Protein AF-A0A314YKF6-F1 (afdb_monomer_lite)

Radius of gyration: 13.98 Å; chains: 1; bounding box: 26×40×32 Å

Organism: NCBI:txid2094558

Foldseek 3Di:
DVLVVLLVQLLDPVSLVVQLVPPVSLLVLLVVLPPVVVDPPDVVSSLSNLVSNLVDPSSLVCNVPVVSLVSLVVVVVVVNPSSVVSNVSSVVVVVVVVVVVVVVD

pLDDT: mean 86.04, std 13.28, range [42.0, 97.12]

Structure (mmCIF, N/CA/C/O backbone):
data_AF-A0A314YKF6-F1
#
_entry.id   AF-A0A314YKF6-F1
#
loop_
_atom_site.group_PDB
_atom_site.id
_atom_site.type_symbol
_atom_site.label_atom_id
_atom_site.label_alt_id
_atom_site.label_comp_id
_atom_site.label_asym_id
_atom_site.label_entity_id
_atom_site.label_seq_id
_atom_site.pdbx_PDB_ins_code
_atom_site.Cartn_x
_atom_site.Cartn_y
_atom_site.Cartn_z
_atom_site.occupancy
_atom_site.B_iso_or_equiv
_atom_site.auth_seq_id
_atom_site.auth_comp_id
_atom_site.auth_asym_id
_atom_site.auth_atom_id
_atom_site.pdbx_PDB_model_num
ATOM 1 N N . MET A 1 1 ? 12.540 -15.949 4.759 1.00 81.50 1 MET A N 1
ATOM 2 C CA . MET A 1 1 ? 13.318 -16.141 3.517 1.00 81.50 1 MET A CA 1
ATOM 3 C C . MET A 1 1 ? 12.607 -15.576 2.282 1.00 81.50 1 MET A C 1
ATOM 5 O O . MET A 1 1 ? 13.071 -14.564 1.784 1.00 81.50 1 MET A O 1
ATOM 9 N N . ALA A 1 2 ? 11.464 -16.105 1.815 1.00 89.81 2 ALA A N 1
ATOM 10 C CA . ALA A 1 2 ? 10.830 -15.599 0.578 1.00 89.81 2 ALA A CA 1
ATOM 11 C C . ALA A 1 2 ? 10.340 -14.132 0.647 1.00 89.81 2 ALA A C 1
ATOM 13 O O . ALA A 1 2 ? 10.658 -13.332 -0.228 1.00 89.81 2 ALA A O 1
ATOM 14 N N . ALA A 1 3 ? 9.603 -13.755 1.701 1.00 90.00 3 ALA A N 1
ATOM 15 C CA . ALA A 1 3 ? 9.096 -12.383 1.860 1.00 90.00 3 ALA A CA 1
ATOM 16 C C . ALA A 1 3 ? 10.224 -11.345 2.016 1.00 90.00 3 ALA A C 1
ATOM 18 O O . ALA A 1 3 ? 10.134 -10.230 1.514 1.00 90.00 3 ALA A O 1
ATOM 19 N N . GLU A 1 4 ? 11.308 -11.734 2.678 1.00 93.69 4 GLU A N 1
ATOM 20 C CA . GLU A 1 4 ? 12.512 -10.921 2.840 1.00 93.69 4 GLU A CA 1
ATOM 21 C C . GLU A 1 4 ? 13.250 -10.722 1.515 1.00 93.69 4 GLU A C 1
ATOM 23 O O . GLU A 1 4 ? 13.533 -9.588 1.135 1.00 93.69 4 GLU A O 1
ATOM 28 N N . ALA A 1 5 ? 13.477 -11.804 0.764 1.00 95.75 5 ALA A N 1
ATOM 29 C CA . ALA A 1 5 ? 14.059 -11.728 -0.571 1.00 95.75 5 ALA A CA 1
ATOM 30 C C . ALA A 1 5 ? 13.219 -10.827 -1.487 1.00 95.75 5 ALA A C 1
ATOM 32 O O . ALA A 1 5 ? 13.762 -9.968 -2.180 1.00 95.75 5 ALA A O 1
ATOM 33 N N . LEU A 1 6 ? 11.888 -10.954 -1.439 1.00 95.06 6 LEU A N 1
ATOM 34 C CA . LEU A 1 6 ? 10.992 -10.077 -2.186 1.00 95.06 6 LEU A CA 1
ATOM 35 C C . LEU A 1 6 ? 11.107 -8.614 -1.737 1.00 95.06 6 LEU A C 1
ATOM 37 O O . LEU A 1 6 ? 11.216 -7.742 -2.596 1.00 95.06 6 LEU A O 1
ATOM 41 N N . SER A 1 7 ? 11.144 -8.341 -0.428 1.00 95.38 7 SER A N 1
ATOM 42 C CA . SER A 1 7 ? 11.376 -6.996 0.123 1.00 95.38 7 SER A CA 1
ATOM 43 C C . SER A 1 7 ? 12.668 -6.381 -0.420 1.00 95.38 7 SER A C 1
ATOM 45 O O . SER A 1 7 ? 12.664 -5.235 -0.871 1.00 95.38 7 SER A O 1
ATOM 47 N N . ASN A 1 8 ? 13.753 -7.155 -0.449 1.00 96.50 8 ASN A N 1
ATOM 48 C CA . ASN A 1 8 ? 15.031 -6.708 -0.997 1.00 96.50 8 ASN A CA 1
ATOM 49 C C . ASN A 1 8 ? 14.936 -6.461 -2.509 1.00 96.50 8 ASN A C 1
ATOM 51 O O . ASN A 1 8 ? 15.381 -5.419 -2.988 1.00 96.50 8 ASN A O 1
ATOM 55 N N . MET A 1 9 ? 14.281 -7.343 -3.267 1.00 97.12 9 MET A N 1
ATOM 56 C CA . MET A 1 9 ? 14.092 -7.160 -4.709 1.00 97.12 9 MET A CA 1
ATOM 57 C C . MET A 1 9 ? 13.284 -5.903 -5.049 1.00 97.12 9 MET A C 1
ATOM 59 O O . MET A 1 9 ? 13.696 -5.156 -5.936 1.00 97.12 9 MET A O 1
ATOM 63 N N . VAL A 1 10 ? 12.161 -5.641 -4.366 1.00 96.44 10 VAL A N 1
ATOM 64 C CA . VAL A 1 10 ? 11.299 -4.476 -4.658 1.00 96.44 10 VAL A CA 1
ATOM 65 C C . VAL A 1 10 ? 11.863 -3.150 -4.143 1.00 96.44 10 VAL A C 1
ATOM 67 O O . VAL A 1 10 ? 11.336 -2.090 -4.488 1.00 96.44 10 VAL A O 1
ATOM 70 N N . SER A 1 11 ? 12.933 -3.176 -3.344 1.00 95.56 11 SER A N 1
ATOM 71 C CA . SER A 1 11 ? 13.668 -1.962 -2.972 1.00 95.56 11 SER A CA 1
ATOM 72 C C . SER A 1 11 ? 14.356 -1.321 -4.190 1.00 95.56 11 SER A C 1
ATOM 74 O O . SER A 1 11 ? 14.472 -0.096 -4.272 1.00 95.56 11 SER A O 1
ATOM 76 N N . ILE A 1 12 ? 14.712 -2.132 -5.196 1.00 96.38 12 ILE A N 1
ATOM 77 C CA . ILE A 1 12 ? 15.329 -1.687 -6.448 1.00 96.38 12 ILE A CA 1
ATOM 78 C C . ILE A 1 12 ? 14.260 -1.062 -7.370 1.00 96.38 12 ILE A C 1
ATOM 80 O O . ILE A 1 12 ? 13.293 -1.741 -7.738 1.00 96.38 12 ILE A O 1
ATOM 84 N N . PRO A 1 13 ? 14.419 0.197 -7.836 1.00 94.62 13 PRO A N 1
ATOM 85 C CA . PRO A 1 13 ? 13.390 0.901 -8.611 1.00 94.62 13 PRO A CA 1
ATOM 86 C C . PRO A 1 13 ? 12.897 0.171 -9.869 1.00 94.62 13 PRO A C 1
ATOM 88 O O . PRO A 1 13 ? 11.695 0.184 -10.151 1.00 94.62 13 PRO A O 1
ATOM 91 N N . LYS A 1 14 ? 13.802 -0.481 -10.612 1.00 95.25 14 LYS A N 1
ATOM 92 C CA . LYS A 1 14 ? 13.470 -1.229 -11.838 1.00 95.25 14 LYS A CA 1
ATOM 93 C C . LYS A 1 14 ? 12.579 -2.439 -11.536 1.00 95.25 14 LYS A C 1
ATOM 95 O O . LYS A 1 14 ? 11.558 -2.630 -12.194 1.00 95.25 14 LYS A O 1
ATOM 100 N N . ASN A 1 15 ? 12.921 -3.197 -10.497 1.00 96.62 15 ASN A N 1
ATOM 101 C CA . ASN A 1 15 ? 12.159 -4.365 -10.055 1.00 96.62 15 ASN A CA 1
ATOM 102 C C . ASN A 1 15 ? 10.794 -3.960 -9.512 1.00 96.62 15 ASN A C 1
ATOM 104 O O . ASN A 1 15 ? 9.789 -4.555 -9.883 1.00 96.62 15 ASN A O 1
ATOM 108 N N . ARG A 1 16 ? 10.739 -2.890 -8.712 1.00 95.44 16 ARG A N 1
ATOM 109 C CA . ARG A 1 16 ? 9.478 -2.304 -8.251 1.00 95.44 16 ARG A CA 1
ATOM 110 C C . ARG A 1 16 ? 8.548 -1.962 -9.409 1.00 95.44 16 ARG A C 1
ATOM 112 O O . ARG A 1 16 ? 7.376 -2.316 -9.361 1.00 95.44 16 ARG A O 1
ATOM 119 N N . LYS A 1 17 ? 9.050 -1.266 -10.439 1.00 94.25 17 LYS A N 1
ATOM 120 C CA . LYS A 1 17 ? 8.234 -0.878 -11.601 1.00 94.25 17 LYS A CA 1
ATOM 121 C C . LYS A 1 17 ? 7.648 -2.111 -12.291 1.00 94.25 17 LYS A C 1
ATOM 123 O O . LYS A 1 17 ? 6.459 -2.111 -12.589 1.00 94.25 17 LYS A O 1
ATOM 128 N N . ARG A 1 18 ? 8.463 -3.153 -12.481 1.00 95.38 18 ARG A N 1
ATOM 129 C CA . ARG A 1 18 ? 8.032 -4.429 -13.066 1.00 95.38 18 ARG A CA 1
ATOM 130 C C . ARG A 1 18 ? 7.008 -5.152 -12.186 1.00 95.38 18 ARG A C 1
ATOM 132 O O . ARG A 1 18 ? 5.996 -5.606 -12.696 1.00 95.38 18 ARG A O 1
ATOM 139 N N . PHE A 1 19 ? 7.227 -5.201 -10.874 1.00 96.38 19 PHE A N 1
ATOM 140 C CA . PHE A 1 19 ? 6.313 -5.846 -9.928 1.00 96.38 19 PHE A CA 1
ATOM 141 C C . PHE A 1 19 ? 4.932 -5.180 -9.920 1.00 96.38 19 PHE A C 1
ATOM 143 O O . PHE A 1 19 ? 3.917 -5.856 -9.982 1.00 96.38 19 PHE A O 1
ATOM 150 N N . VAL A 1 20 ? 4.882 -3.844 -9.911 1.00 95.06 20 VAL A N 1
ATOM 151 C CA . VAL A 1 20 ? 3.617 -3.086 -9.941 1.00 95.06 20 VAL A CA 1
ATOM 152 C C . VAL A 1 20 ? 2.814 -3.329 -11.226 1.00 95.06 20 VAL A C 1
ATOM 154 O O . VAL A 1 20 ? 1.591 -3.188 -11.220 1.00 95.06 20 VAL A O 1
ATOM 157 N N . GLN A 1 21 ? 3.476 -3.648 -12.339 1.00 94.88 21 GLN A N 1
ATOM 158 C CA . GLN A 1 21 ? 2.802 -3.942 -13.607 1.00 94.88 21 GLN A CA 1
ATOM 159 C C . GLN A 1 21 ? 2.113 -5.311 -13.601 1.00 94.88 21 GLN A C 1
ATOM 161 O O . GLN A 1 21 ? 1.130 -5.475 -14.312 1.00 94.88 21 GLN A O 1
ATOM 166 N N . ASP A 1 22 ? 2.577 -6.252 -12.781 1.00 95.06 22 ASP A N 1
ATOM 167 C CA . ASP A 1 22 ? 1.966 -7.569 -12.637 1.00 95.06 22 ASP A CA 1
ATOM 168 C C . ASP A 1 22 ? 0.791 -7.518 -11.646 1.00 95.06 22 ASP A C 1
ATOM 170 O O . ASP A 1 22 ? 0.960 -7.575 -10.424 1.00 95.06 22 ASP A O 1
ATOM 174 N N . ASP A 1 23 ? -0.423 -7.403 -12.187 1.00 92.81 23 ASP A N 1
ATOM 175 C CA . ASP A 1 23 ? -1.661 -7.351 -11.405 1.00 92.81 23 ASP A CA 1
ATOM 176 C C . ASP A 1 23 ? -1.914 -8.615 -10.584 1.00 92.81 23 ASP A C 1
ATOM 178 O O . ASP A 1 23 ? -2.427 -8.528 -9.466 1.00 92.81 23 ASP A O 1
ATOM 182 N N . ARG A 1 24 ? -1.496 -9.783 -11.082 1.00 93.94 24 ARG A N 1
ATOM 183 C CA . ARG A 1 24 ? -1.646 -11.043 -10.351 1.00 93.94 24 ARG A CA 1
ATOM 184 C C . ARG A 1 24 ? -0.755 -11.045 -9.114 1.00 93.94 24 ARG A C 1
ATOM 186 O O . ARG A 1 24 ? -1.229 -11.348 -8.019 1.00 93.94 24 ARG A O 1
ATOM 193 N N . SER A 1 25 ? 0.515 -10.674 -9.271 1.00 92.81 25 SER A N 1
ATOM 194 C CA . SER A 1 25 ? 1.459 -10.574 -8.150 1.00 92.81 25 SER A CA 1
ATOM 195 C C . SER A 1 25 ? 1.027 -9.520 -7.127 1.00 92.81 25 SER A C 1
ATOM 197 O O . SER A 1 25 ? 1.086 -9.766 -5.920 1.00 92.81 25 SER A O 1
ATOM 199 N N . MET A 1 26 ? 0.531 -8.368 -7.592 1.00 93.75 26 MET A N 1
ATOM 200 C CA . MET A 1 26 ? -0.036 -7.330 -6.727 1.00 93.75 26 MET A CA 1
ATOM 201 C C . MET A 1 26 ? -1.257 -7.831 -5.946 1.00 93.75 26 MET A C 1
ATOM 203 O O . MET A 1 26 ? -1.329 -7.620 -4.735 1.00 93.75 26 MET A O 1
ATOM 207 N N . GLY A 1 27 ? -2.189 -8.520 -6.610 1.00 92.75 27 GLY A N 1
ATOM 208 C CA . GLY A 1 27 ? -3.381 -9.082 -5.977 1.00 92.75 27 GLY A CA 1
ATOM 209 C C . GLY A 1 27 ? -3.037 -10.091 -4.883 1.00 92.75 27 GLY A C 1
ATOM 210 O O . GLY A 1 27 ? -3.514 -9.959 -3.759 1.00 92.75 27 GLY A O 1
ATOM 211 N N . LEU A 1 28 ? -2.135 -11.037 -5.171 1.00 91.81 28 LEU A N 1
ATOM 212 C CA . LEU A 1 28 ? -1.677 -12.041 -4.202 1.00 91.81 28 LEU A CA 1
ATOM 213 C C . LEU A 1 28 ? -0.989 -11.422 -2.98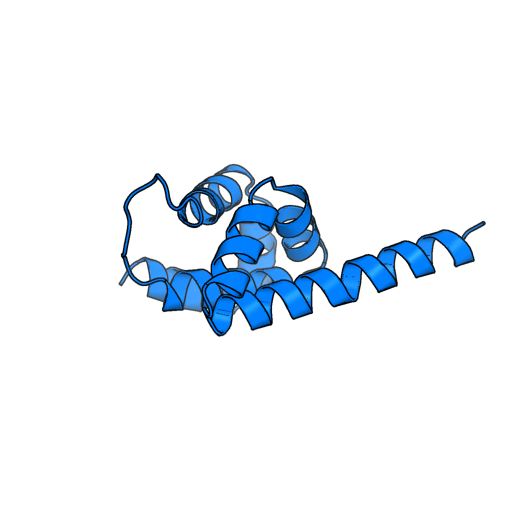0 1.00 91.81 28 LEU A C 1
ATOM 215 O O . LEU A 1 28 ? -1.134 -11.936 -1.870 1.00 91.81 28 LEU A O 1
ATOM 219 N N . LEU A 1 29 ? -0.236 -10.334 -3.171 1.00 92.50 29 LEU A N 1
ATOM 220 C CA . LEU A 1 29 ? 0.399 -9.607 -2.074 1.00 92.50 29 LEU A CA 1
ATOM 221 C C . LEU A 1 29 ? -0.647 -8.927 -1.181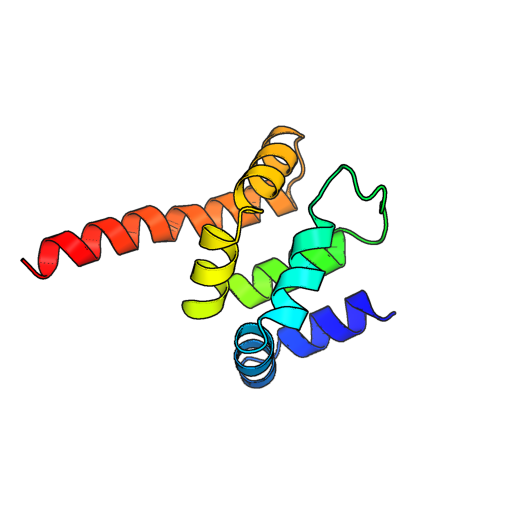 1.00 92.50 29 LEU A C 1
ATOM 223 O O . LEU A 1 29 ? -0.575 -9.037 0.041 1.00 92.50 29 LEU A O 1
ATOM 227 N N . LEU A 1 30 ? -1.613 -8.232 -1.782 1.00 92.06 30 LEU A N 1
ATOM 228 C CA . LEU A 1 30 ? -2.620 -7.459 -1.054 1.00 92.06 30 LEU A CA 1
ATOM 229 C C . LEU A 1 30 ? -3.636 -8.343 -0.335 1.00 92.06 30 LEU A C 1
ATOM 231 O O . LEU A 1 30 ? -4.039 -8.015 0.776 1.00 92.06 30 LEU A O 1
ATOM 235 N N . GLN A 1 31 ? -3.943 -9.516 -0.887 1.00 91.50 31 GLN A N 1
ATOM 236 C CA . GLN A 1 31 ? -4.766 -10.527 -0.225 1.00 91.50 31 GLN A CA 1
ATOM 237 C C . GLN A 1 31 ? -4.214 -10.925 1.157 1.00 91.50 31 GLN A C 1
ATOM 239 O O . GLN A 1 31 ? -4.967 -11.350 2.029 1.00 91.50 31 GLN A O 1
ATOM 244 N N . ARG A 1 32 ? -2.900 -10.779 1.396 1.00 89.12 32 ARG A N 1
ATOM 245 C CA . ARG A 1 32 ? -2.275 -11.065 2.703 1.00 89.12 32 ARG A CA 1
ATOM 246 C C . ARG A 1 32 ? -2.625 -10.048 3.790 1.00 89.12 32 ARG A C 1
ATOM 248 O O . ARG A 1 32 ? -2.324 -10.299 4.951 1.00 89.12 32 ARG A O 1
ATOM 255 N N . LEU A 1 33 ? -3.241 -8.924 3.425 1.00 87.75 33 LEU A N 1
ATOM 256 C CA . LEU A 1 33 ? -3.799 -7.953 4.365 1.00 87.75 33 LEU A CA 1
ATOM 257 C C . LEU A 1 33 ? -5.190 -8.358 4.858 1.00 87.75 33 LEU A C 1
ATOM 259 O O . LEU A 1 33 ? -5.697 -7.726 5.775 1.00 87.75 33 LEU A O 1
ATOM 263 N N . ASP A 1 34 ? -5.827 -9.365 4.255 1.00 85.19 34 ASP A N 1
ATOM 264 C CA . ASP A 1 34 ? -7.120 -9.858 4.718 1.00 85.19 34 ASP A CA 1
ATOM 265 C C . ASP A 1 34 ? -6.982 -10.557 6.081 1.00 85.19 34 ASP A C 1
ATOM 267 O O . ASP A 1 34 ? -6.349 -11.618 6.160 1.00 85.19 34 ASP A O 1
ATOM 271 N N . PRO A 1 35 ? -7.569 -9.994 7.158 1.00 73.25 35 PRO A N 1
ATOM 272 C CA . PRO A 1 35 ? -7.515 -10.603 8.482 1.00 73.25 35 PRO A CA 1
ATOM 273 C C . PRO A 1 35 ? -8.181 -11.987 8.515 1.00 73.25 35 PRO A C 1
ATOM 275 O O . PRO A 1 35 ? -7.801 -12.821 9.337 1.00 73.25 35 PRO A O 1
ATOM 278 N N . LYS A 1 36 ? -9.110 -12.278 7.592 1.00 74.12 36 LYS A N 1
ATOM 279 C CA . LYS A 1 36 ? -9.787 -13.581 7.484 1.00 74.12 36 LYS A CA 1
ATOM 280 C C . LYS A 1 36 ? -8.885 -14.683 6.939 1.00 74.12 36 LYS A C 1
ATOM 282 O O . LYS A 1 36 ? -9.181 -15.856 7.132 1.00 74.12 36 LYS A O 1
ATOM 287 N N . GLN A 1 37 ? -7.771 -14.337 6.289 1.00 68.19 37 GLN A N 1
ATOM 288 C CA . GLN A 1 37 ? -6.854 -15.325 5.717 1.00 68.19 37 GLN A CA 1
ATOM 289 C C . GLN A 1 37 ? -5.878 -15.942 6.732 1.00 68.19 37 GLN A C 1
ATOM 291 O O . GLN A 1 37 ? -4.975 -16.676 6.330 1.00 68.19 37 GLN A O 1
ATOM 296 N N . GLY A 1 38 ? -6.036 -15.667 8.035 1.00 54.69 38 GLY A N 1
ATOM 297 C CA . GLY A 1 38 ? -5.405 -16.418 9.131 1.00 54.69 38 GLY A CA 1
ATOM 298 C C . GLY A 1 38 ? -3.871 -16.409 9.168 1.00 54.69 38 GLY A C 1
ATOM 299 O O . GLY A 1 38 ? -3.272 -17.081 10.004 1.00 54.69 38 GLY A O 1
ATOM 300 N N . ASN A 1 39 ? -3.204 -15.666 8.281 1.00 55.94 39 ASN A N 1
ATOM 301 C CA . ASN A 1 39 ? -1.760 -15.753 8.123 1.00 55.94 39 ASN A CA 1
ATOM 302 C C . ASN A 1 39 ? -1.058 -14.680 8.968 1.00 55.94 39 ASN A C 1
ATOM 304 O O . ASN A 1 39 ? -0.939 -13.519 8.579 1.00 55.94 39 ASN A O 1
ATOM 308 N N . SER A 1 40 ? -0.578 -15.089 10.144 1.00 55.50 40 SER A N 1
ATOM 309 C CA . SER A 1 40 ? 0.244 -14.282 11.056 1.00 55.50 40 SER A CA 1
ATOM 310 C C . SER A 1 40 ? 1.701 -14.116 10.587 1.00 55.50 40 SER A C 1
ATOM 312 O O . SER A 1 40 ? 2.487 -13.422 11.236 1.00 55.50 40 SER A O 1
ATOM 314 N N . GLY A 1 41 ? 2.080 -14.718 9.454 1.00 64.88 41 GLY A N 1
ATOM 315 C CA . GLY A 1 41 ? 3.446 -14.724 8.942 1.00 64.88 41 GLY A CA 1
ATOM 316 C C . GLY A 1 41 ? 3.997 -13.339 8.576 1.00 64.88 41 GLY A C 1
ATOM 317 O O . GLY A 1 41 ? 3.499 -12.663 7.682 1.00 64.88 41 GLY A O 1
ATOM 318 N N . ASN A 1 42 ? 5.089 -12.959 9.251 1.00 66.25 42 ASN A N 1
ATOM 319 C CA . ASN A 1 42 ? 6.072 -11.919 8.909 1.00 66.25 42 ASN A CA 1
ATOM 320 C C . ASN A 1 42 ? 5.518 -10.612 8.288 1.00 66.25 42 ASN A C 1
ATOM 322 O O . ASN A 1 42 ? 6.012 -10.121 7.267 1.00 66.25 42 ASN A O 1
ATOM 326 N N . LYS A 1 43 ? 4.520 -10.009 8.955 1.00 82.19 43 LYS A N 1
ATOM 327 C CA . LYS A 1 43 ? 3.906 -8.716 8.582 1.00 82.19 43 LYS A CA 1
ATOM 328 C C . LYS A 1 43 ? 4.933 -7.601 8.338 1.00 82.19 43 LYS A C 1
ATOM 330 O O . LYS A 1 43 ? 4.718 -6.760 7.471 1.00 82.19 43 LYS A O 1
ATOM 335 N N . LYS A 1 44 ? 6.082 -7.641 9.024 1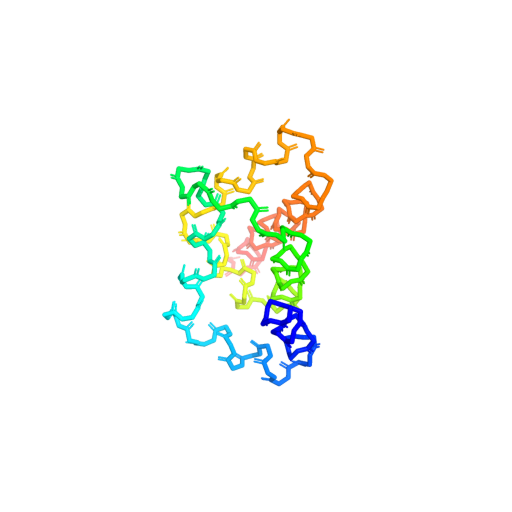.00 89.31 44 LYS A N 1
ATOM 336 C CA . LYS A 1 44 ? 7.218 -6.724 8.824 1.00 89.31 44 LYS A CA 1
ATOM 337 C C . LYS A 1 44 ? 7.630 -6.616 7.351 1.00 89.31 44 LYS A C 1
ATOM 339 O O . LYS A 1 44 ? 7.717 -5.518 6.805 1.00 89.31 44 LYS A O 1
ATOM 344 N N . PHE A 1 45 ? 7.870 -7.748 6.686 1.00 91.81 45 PHE A N 1
ATOM 345 C CA . PHE A 1 45 ? 8.299 -7.730 5.285 1.00 91.81 45 PHE A CA 1
ATOM 346 C C . PHE A 1 45 ? 7.160 -7.351 4.344 1.00 91.81 45 PHE A C 1
ATOM 348 O O . PHE A 1 45 ? 7.406 -6.643 3.372 1.00 91.81 45 PHE A O 1
ATOM 355 N N . LEU A 1 46 ? 5.920 -7.742 4.653 1.00 92.38 46 LEU A N 1
ATOM 356 C CA . LEU A 1 46 ? 4.748 -7.307 3.891 1.00 92.38 46 LEU A CA 1
ATOM 357 C C . LEU A 1 46 ? 4.640 -5.775 3.87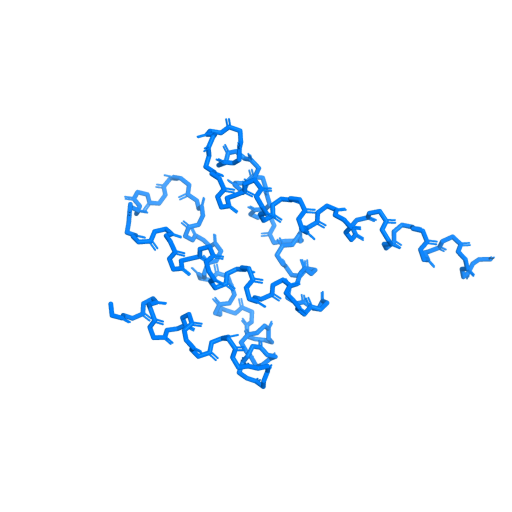9 1.00 92.38 46 LEU A C 1
ATOM 359 O O . LEU A 1 46 ? 4.566 -5.171 2.809 1.00 92.38 46 LEU A O 1
ATOM 363 N N . PHE A 1 47 ? 4.714 -5.134 5.046 1.00 93.50 47 PHE A N 1
ATOM 364 C CA . PHE A 1 47 ? 4.685 -3.675 5.131 1.00 93.50 47 PHE A CA 1
ATOM 365 C C . PHE A 1 47 ? 5.905 -3.022 4.479 1.00 93.50 47 PHE A C 1
ATOM 367 O O . PHE A 1 47 ? 5.746 -2.014 3.793 1.00 93.50 47 PHE A O 1
ATOM 374 N N . SER A 1 48 ? 7.099 -3.609 4.603 1.00 95.00 48 SER A N 1
ATOM 375 C CA . SER A 1 48 ? 8.303 -3.139 3.900 1.00 95.00 48 SER A CA 1
ATOM 376 C C . SER A 1 48 ? 8.134 -3.155 2.372 1.00 95.00 48 SER A C 1
ATOM 378 O O . SER A 1 48 ? 8.449 -2.172 1.688 1.00 95.00 48 SER A O 1
ATOM 380 N N . ILE A 1 49 ? 7.559 -4.236 1.828 1.00 95.94 49 ILE A N 1
ATOM 381 C CA . ILE A 1 49 ? 7.228 -4.356 0.404 1.00 95.94 49 ILE A CA 1
ATOM 382 C C . ILE A 1 49 ? 6.231 -3.258 0.023 1.00 95.94 49 ILE A C 1
ATOM 384 O O . ILE A 1 49 ? 6.525 -2.449 -0.855 1.00 95.94 49 ILE A O 1
ATOM 388 N N . LEU A 1 50 ? 5.089 -3.158 0.710 1.00 95.69 50 LEU A N 1
ATOM 389 C CA . LEU A 1 50 ? 4.056 -2.157 0.411 1.00 95.69 50 LEU A CA 1
ATOM 390 C C . LEU A 1 50 ? 4.603 -0.720 0.499 1.00 95.69 50 LEU A C 1
ATOM 392 O O . LEU A 1 50 ? 4.344 0.113 -0.373 1.00 95.69 50 LEU A O 1
ATOM 396 N N . MET A 1 51 ? 5.436 -0.429 1.497 1.00 95.75 51 MET A N 1
ATOM 397 C CA . MET A 1 51 ? 6.097 0.866 1.659 1.00 95.75 51 MET A CA 1
ATOM 398 C C . MET A 1 51 ? 7.038 1.192 0.490 1.00 95.75 51 MET A C 1
ATOM 400 O O . MET A 1 51 ? 7.089 2.342 0.035 1.00 95.75 51 MET A O 1
ATOM 404 N N . SER A 1 52 ? 7.749 0.188 -0.027 1.00 96.25 52 SER A N 1
ATOM 405 C CA . SER A 1 52 ? 8.588 0.317 -1.220 1.00 96.25 52 SER A CA 1
ATOM 406 C C . SER A 1 52 ? 7.751 0.559 -2.475 1.00 96.25 52 SER A C 1
ATOM 408 O O . SER A 1 52 ? 8.074 1.461 -3.254 1.00 96.25 52 SER A O 1
ATOM 410 N N . LEU A 1 53 ? 6.648 -0.177 -2.651 1.00 95.50 53 LEU A N 1
ATOM 411 C CA . LEU A 1 53 ? 5.739 -0.051 -3.797 1.00 95.50 53 LEU A CA 1
ATOM 412 C C . LEU A 1 53 ? 5.052 1.324 -3.851 1.00 95.50 53 LEU A C 1
ATOM 414 O O . LEU A 1 53 ? 4.977 1.934 -4.925 1.00 95.50 53 LEU A O 1
ATOM 418 N N . THR A 1 54 ? 4.632 1.867 -2.700 1.00 94.12 54 THR A N 1
ATOM 419 C CA . THR A 1 54 ? 4.025 3.211 -2.606 1.00 94.12 54 THR A CA 1
ATOM 420 C C . THR A 1 54 ? 4.979 4.351 -2.959 1.00 94.12 54 THR A C 1
ATOM 422 O O . THR A 1 54 ? 4.529 5.471 -3.193 1.00 94.12 54 THR A O 1
ATOM 425 N N . SER A 1 55 ? 6.288 4.107 -3.047 1.00 91.06 55 SER A N 1
ATOM 426 C CA . SER A 1 55 ? 7.247 5.102 -3.547 1.00 91.06 55 SER A CA 1
ATOM 427 C C . SER A 1 55 ? 7.154 5.318 -5.068 1.00 91.06 55 SER A C 1
ATOM 429 O O . SER A 1 55 ? 7.761 6.249 -5.583 1.00 91.06 55 SER A O 1
ATOM 431 N N . SER A 1 56 ? 6.361 4.514 -5.789 1.00 89.94 56 SER A N 1
ATOM 432 C CA . SER A 1 56 ? 5.965 4.764 -7.184 1.00 89.94 56 SER A CA 1
ATOM 433 C C . SER A 1 56 ? 4.524 5.286 -7.267 1.00 89.94 56 SER A C 1
ATOM 435 O O . SER A 1 56 ? 3.677 4.902 -6.459 1.00 89.94 56 SER A O 1
ATOM 437 N N . SER A 1 57 ? 4.215 6.164 -8.228 1.00 88.19 57 SER A N 1
ATOM 438 C CA . SER A 1 57 ? 2.855 6.704 -8.412 1.00 88.19 57 SER A CA 1
ATOM 439 C C . SER A 1 57 ? 1.848 5.613 -8.788 1.00 88.19 57 SER A C 1
ATOM 441 O O . SER A 1 57 ? 0.768 5.546 -8.204 1.00 88.19 57 SER A O 1
ATOM 443 N N . SER A 1 58 ? 2.224 4.715 -9.701 1.00 89.94 58 SER A N 1
ATOM 444 C CA . SER A 1 58 ? 1.410 3.569 -10.112 1.00 89.94 58 SER A CA 1
ATOM 445 C C . SER A 1 58 ? 1.167 2.589 -8.966 1.00 89.94 58 SER A C 1
ATOM 447 O O . SER A 1 58 ? 0.017 2.242 -8.721 1.00 89.94 58 SER A O 1
ATOM 449 N N . GLY A 1 59 ? 2.206 2.194 -8.220 1.00 93.31 59 GLY A N 1
ATOM 450 C CA . GLY A 1 59 ? 2.067 1.251 -7.106 1.00 93.31 59 GLY A CA 1
ATOM 451 C C . GLY A 1 59 ? 1.178 1.811 -6.005 1.00 93.31 59 GLY A C 1
ATOM 452 O O . GLY A 1 59 ? 0.292 1.128 -5.505 1.00 93.31 59 GLY A O 1
ATOM 453 N N . ARG A 1 60 ? 1.341 3.100 -5.698 1.00 91.81 60 ARG A N 1
ATOM 454 C CA . ARG A 1 60 ? 0.489 3.798 -4.735 1.00 91.81 60 ARG A CA 1
ATOM 455 C C . ARG A 1 60 ? -0.980 3.827 -5.159 1.00 91.81 60 ARG A C 1
ATOM 457 O O . ARG A 1 60 ? -1.831 3.513 -4.336 1.00 91.81 60 ARG A O 1
ATOM 464 N N . ARG A 1 61 ? -1.273 4.172 -6.423 1.00 90.50 61 ARG A N 1
ATOM 465 C CA . ARG A 1 61 ? -2.645 4.155 -6.963 1.00 90.50 61 ARG A CA 1
ATOM 466 C C . ARG A 1 61 ? -3.236 2.750 -6.922 1.00 90.50 61 ARG A C 1
ATOM 468 O O . ARG A 1 61 ? -4.328 2.586 -6.399 1.00 90.50 61 ARG A O 1
ATOM 475 N N . LYS A 1 62 ? -2.501 1.736 -7.389 1.00 92.31 62 LYS A N 1
ATOM 476 C CA . LYS A 1 62 ? -2.977 0.346 -7.354 1.00 92.31 62 LYS A CA 1
ATOM 477 C C . LYS A 1 62 ? -3.354 -0.086 -5.941 1.00 92.31 62 LYS A C 1
ATOM 479 O O . LYS A 1 62 ? -4.437 -0.616 -5.757 1.00 92.31 62 LYS A O 1
ATOM 484 N N . ILE A 1 63 ? -2.519 0.209 -4.942 1.00 94.06 63 ILE A N 1
ATOM 485 C CA . ILE A 1 63 ? -2.827 -0.113 -3.540 1.00 94.06 63 ILE A CA 1
ATOM 486 C C . ILE A 1 63 ? -4.089 0.629 -3.074 1.00 94.06 63 ILE A C 1
ATOM 488 O O . ILE A 1 63 ? -4.999 -0.006 -2.548 1.00 94.06 63 ILE A O 1
ATOM 492 N N . ALA A 1 64 ? -4.183 1.940 -3.314 1.00 91.19 64 ALA A N 1
ATOM 493 C CA . ALA A 1 64 ? -5.330 2.747 -2.890 1.00 91.19 64 ALA A CA 1
ATOM 494 C C . ALA A 1 64 ? -6.666 2.300 -3.519 1.00 91.19 64 ALA A C 1
ATOM 496 O O . ALA A 1 64 ? -7.697 2.379 -2.863 1.00 91.19 64 ALA A O 1
ATOM 497 N N . HIS A 1 65 ? -6.645 1.802 -4.759 1.00 89.50 65 HIS A N 1
ATOM 498 C CA . HIS A 1 65 ? -7.835 1.354 -5.494 1.00 89.50 65 HIS A CA 1
ATOM 499 C C . HIS A 1 65 ? -8.070 -0.168 -5.440 1.00 89.50 65 HIS A C 1
ATOM 501 O O . HIS A 1 65 ? -8.973 -0.669 -6.098 1.00 89.50 65 HIS A O 1
ATOM 507 N N . SER A 1 66 ? -7.277 -0.919 -4.671 1.00 89.25 66 SER A N 1
ATOM 508 C CA . SER A 1 66 ? -7.304 -2.393 -4.676 1.00 89.25 66 SER A CA 1
ATOM 509 C C . SER A 1 66 ? -8.449 -3.043 -3.892 1.00 89.25 66 SER A C 1
ATOM 511 O O . SER A 1 66 ? -8.508 -4.266 -3.812 1.00 89.25 66 SER A O 1
ATOM 513 N N . GLY A 1 67 ? -9.301 -2.257 -3.233 1.00 89.94 67 GLY A N 1
ATOM 514 C CA . GLY A 1 67 ? -10.280 -2.759 -2.259 1.00 89.94 67 GLY A CA 1
ATOM 515 C C . GLY A 1 67 ? -9.678 -3.138 -0.896 1.00 89.94 67 GLY A C 1
ATOM 516 O O . GLY A 1 67 ? -10.390 -3.111 0.099 1.00 89.94 67 GLY A O 1
ATOM 517 N N . TYR A 1 68 ? -8.363 -3.378 -0.805 1.00 91.81 68 TYR A N 1
ATOM 518 C CA . TYR A 1 68 ? -7.669 -3.717 0.449 1.00 91.81 68 TYR A CA 1
ATOM 519 C C . TYR A 1 68 ? -7.255 -2.502 1.288 1.00 91.81 68 TYR A C 1
ATOM 521 O O . TYR A 1 68 ? -6.650 -2.670 2.345 1.00 91.81 68 TYR A O 1
ATOM 529 N N . LEU A 1 69 ? -7.556 -1.275 0.843 1.00 91.50 69 LEU A N 1
ATOM 530 C CA . LEU A 1 69 ? -7.245 -0.063 1.609 1.00 91.50 69 LEU A CA 1
ATOM 531 C C . LEU A 1 69 ? -7.902 -0.097 2.994 1.00 91.50 69 LEU A C 1
ATOM 533 O O . LEU A 1 69 ? -7.228 0.196 3.977 1.00 91.50 69 LEU A O 1
ATOM 537 N N . LYS A 1 70 ? -9.162 -0.542 3.067 1.00 91.44 70 LYS A N 1
ATOM 538 C CA . LYS A 1 70 ? -9.901 -0.667 4.326 1.00 91.44 70 LYS A CA 1
ATOM 539 C C . LYS A 1 70 ? -9.184 -1.588 5.314 1.00 91.44 70 LYS A C 1
ATOM 541 O O . LYS A 1 70 ? -9.029 -1.238 6.472 1.00 91.44 70 LYS A O 1
ATOM 546 N N . ASN A 1 71 ? -8.645 -2.711 4.846 1.00 92.56 71 ASN A N 1
ATOM 547 C CA . ASN A 1 71 ? -7.898 -3.638 5.696 1.00 92.56 71 ASN A CA 1
ATOM 548 C C . ASN A 1 71 ? -6.615 -2.996 6.257 1.00 92.56 71 ASN A C 1
ATOM 550 O O . ASN A 1 71 ? -6.199 -3.291 7.374 1.00 92.56 71 ASN A O 1
ATOM 554 N N . ILE A 1 72 ? -5.962 -2.116 5.486 1.00 92.25 72 ILE A N 1
ATOM 555 C CA . ILE A 1 72 ? -4.793 -1.354 5.955 1.00 92.25 72 ILE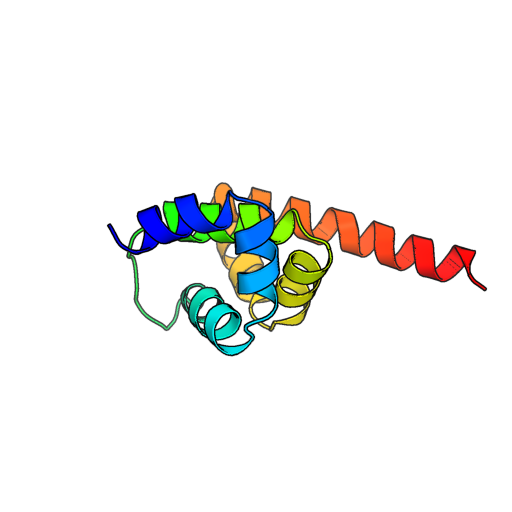 A CA 1
ATOM 556 C C . ILE A 1 72 ? -5.221 -0.319 7.007 1.00 92.25 72 ILE A C 1
ATOM 558 O O . ILE A 1 72 ? -4.495 -0.119 7.980 1.00 92.25 72 ILE A O 1
ATOM 562 N N . GLU A 1 73 ? -6.374 0.326 6.818 1.00 92.94 73 GLU A N 1
ATOM 563 C CA . GLU A 1 73 ? -6.963 1.274 7.773 1.00 92.94 73 GLU A CA 1
ATOM 564 C C . GLU A 1 73 ? -7.358 0.574 9.084 1.00 92.94 73 GLU A C 1
ATOM 566 O O . GLU A 1 73 ? -6.915 1.009 10.141 1.00 92.94 73 GLU A O 1
ATOM 571 N N . GLU A 1 74 ? -8.031 -0.577 9.025 1.00 92.69 74 GLU A N 1
ATOM 572 C CA . GLU A 1 74 ? -8.364 -1.409 10.195 1.00 92.69 74 GLU A CA 1
ATOM 573 C C . GLU A 1 74 ? -7.103 -1.847 10.967 1.00 92.69 74 GLU A C 1
ATOM 575 O O . GLU A 1 74 ? -7.062 -1.801 12.196 1.00 92.69 74 GL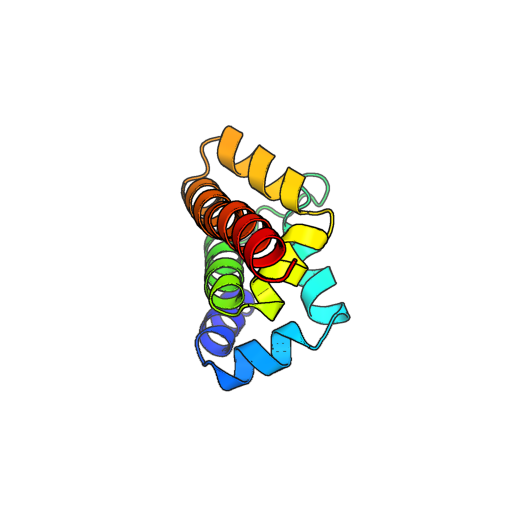U A O 1
ATOM 580 N N . LEU A 1 75 ? -6.021 -2.221 10.268 1.00 90.69 75 LEU A N 1
ATOM 581 C CA . LEU A 1 75 ? -4.734 -2.525 10.913 1.00 90.69 75 LEU A CA 1
ATOM 582 C C . LEU A 1 75 ? -4.113 -1.287 11.580 1.00 90.69 75 LEU A C 1
ATOM 584 O O . LEU A 1 75 ? -3.443 -1.413 12.604 1.00 90.69 75 LEU A O 1
ATOM 588 N N . ALA A 1 76 ? -4.303 -0.098 11.007 1.00 92.31 76 ALA A N 1
ATOM 589 C CA . ALA A 1 76 ? -3.822 1.150 11.587 1.00 92.31 76 ALA A CA 1
ATOM 590 C C . ALA A 1 76 ? -4.632 1.555 12.830 1.00 92.31 76 ALA A C 1
ATOM 592 O O . ALA A 1 76 ? -4.036 2.032 13.796 1.00 92.31 76 ALA A O 1
ATOM 593 N N . GLU A 1 77 ? -5.948 1.337 12.816 1.00 93.62 77 GLU A N 1
ATOM 594 C CA . GLU A 1 77 ? -6.846 1.503 13.967 1.00 93.62 77 GLU A CA 1
ATOM 595 C C . GLU A 1 77 ? -6.507 0.515 15.089 1.00 93.62 77 GLU A C 1
ATOM 597 O O . GLU A 1 77 ? -6.499 0.886 16.258 1.00 93.62 77 GLU A O 1
ATOM 602 N N . ALA A 1 78 ? -6.100 -0.709 14.741 1.00 91.81 78 ALA A N 1
ATOM 603 C CA . ALA A 1 78 ? -5.572 -1.708 15.673 1.00 91.81 78 ALA A CA 1
ATOM 604 C C . ALA A 1 78 ? -4.122 -1.432 16.135 1.00 91.81 78 ALA A C 1
ATOM 606 O O . ALA A 1 78 ? -3.393 -2.355 16.499 1.00 91.81 78 ALA A O 1
ATOM 607 N N . GLU A 1 79 ? -3.676 -0.174 16.098 1.00 88.88 79 GLU A N 1
ATOM 608 C CA . GLU A 1 79 ? -2.377 0.279 16.612 1.00 88.88 79 GLU A CA 1
ATOM 609 C C . GLU A 1 79 ? -1.130 -0.336 15.933 1.00 88.88 79 GLU A C 1
ATOM 611 O O . GLU A 1 79 ? -0.012 -0.245 16.449 1.00 88.88 79 GLU A O 1
ATOM 616 N N . VAL A 1 80 ? -1.252 -0.887 14.716 1.00 90.19 80 VAL A N 1
ATOM 617 C CA . VAL A 1 80 ? -0.083 -1.362 13.954 1.00 90.19 80 VAL A CA 1
ATOM 618 C C . VAL A 1 80 ? 0.672 -0.170 13.353 1.00 90.19 80 VAL A C 1
ATOM 620 O O . VAL A 1 80 ? 0.261 0.420 12.353 1.00 90.19 80 VAL A O 1
ATOM 623 N N . SER A 1 81 ? 1.829 0.163 13.934 1.00 92.12 81 SER A N 1
ATOM 624 C CA . SER A 1 81 ? 2.659 1.319 13.539 1.00 92.12 81 SER A CA 1
ATOM 625 C C . SER A 1 81 ? 2.980 1.378 12.034 1.00 92.12 81 SER A C 1
ATOM 627 O O . SER A 1 81 ? 2.813 2.419 11.389 1.00 92.12 81 SER A O 1
ATOM 629 N N . ASP A 1 82 ? 3.366 0.250 11.432 1.00 92.75 82 ASP A N 1
ATOM 630 C CA . ASP A 1 82 ? 3.665 0.187 9.996 1.00 92.75 82 ASP A CA 1
ATOM 631 C C . ASP A 1 82 ? 2.431 0.461 9.121 1.00 92.75 82 ASP A C 1
ATOM 633 O O . ASP A 1 82 ? 2.539 1.117 8.079 1.00 92.75 82 ASP A O 1
ATOM 637 N N . ALA A 1 83 ? 1.249 0.024 9.567 1.00 93.06 83 ALA A N 1
ATOM 638 C CA . ALA A 1 83 ? -0.012 0.307 8.894 1.00 93.06 83 ALA A CA 1
ATOM 639 C C . ALA A 1 83 ? -0.347 1.801 8.978 1.00 93.06 83 ALA A C 1
ATOM 641 O O . ALA A 1 83 ? -0.615 2.417 7.947 1.00 93.06 83 ALA A O 1
ATOM 642 N N . LYS A 1 84 ? -0.205 2.428 10.156 1.00 94.81 84 LYS A N 1
ATOM 643 C CA . LYS A 1 84 ? -0.376 3.886 10.327 1.00 94.81 84 LYS A CA 1
ATOM 644 C C . LYS A 1 84 ? 0.517 4.678 9.375 1.00 94.81 84 LYS A C 1
ATOM 646 O O . LYS A 1 84 ? 0.069 5.607 8.696 1.00 94.81 84 LYS A O 1
ATOM 651 N N . ARG A 1 85 ? 1.790 4.284 9.268 1.00 94.31 85 ARG A N 1
ATOM 652 C CA . ARG A 1 85 ? 2.744 4.907 8.341 1.00 94.31 85 ARG A CA 1
ATOM 653 C C . ARG A 1 85 ? 2.317 4.733 6.882 1.00 94.31 85 ARG A C 1
ATOM 655 O O . ARG A 1 85 ? 2.448 5.671 6.090 1.00 94.31 85 ARG A O 1
ATOM 662 N N . LEU A 1 86 ? 1.815 3.552 6.523 1.00 94.44 86 LEU A N 1
ATOM 663 C CA . LEU A 1 86 ? 1.341 3.255 5.175 1.00 94.44 86 LEU A CA 1
ATOM 664 C C . LEU A 1 86 ? 0.090 4.075 4.821 1.00 94.44 86 LEU A C 1
ATOM 666 O O . LEU A 1 86 ? 0.091 4.730 3.777 1.00 94.44 86 LEU A O 1
ATOM 670 N N . VAL A 1 87 ? -0.910 4.139 5.709 1.00 94.19 87 VAL A N 1
ATOM 671 C CA . VAL A 1 87 ? -2.114 4.980 5.552 1.00 94.19 87 VAL A CA 1
ATOM 672 C C . VAL A 1 87 ? -1.728 6.441 5.360 1.00 94.19 87 VAL A C 1
ATOM 674 O O . VAL A 1 87 ? -2.172 7.069 4.399 1.00 94.19 87 VAL A O 1
ATOM 677 N N . LYS A 1 88 ? -0.835 6.983 6.200 1.00 92.62 88 LYS A N 1
ATOM 678 C CA . LYS A 1 88 ? -0.362 8.371 6.067 1.00 92.62 88 LYS A CA 1
ATOM 679 C C . LYS A 1 88 ? 0.201 8.636 4.668 1.00 92.62 88 LYS A C 1
ATOM 681 O O . LYS A 1 88 ? -0.172 9.618 4.028 1.00 92.62 88 LYS A O 1
ATOM 686 N N . LYS A 1 89 ? 1.051 7.735 4.160 1.00 91.31 89 LYS A N 1
ATOM 687 C CA . LYS A 1 89 ? 1.696 7.867 2.841 1.00 91.31 89 LYS A CA 1
ATOM 688 C C . LYS A 1 89 ? 0.724 7.719 1.664 1.00 91.31 89 LYS A C 1
ATOM 690 O O . LYS A 1 89 ? 0.940 8.344 0.618 1.00 91.31 89 LYS A O 1
ATOM 695 N N . LEU A 1 90 ? -0.317 6.901 1.814 1.00 90.81 90 LEU A N 1
ATOM 696 C CA . LEU A 1 90 ? -1.397 6.754 0.834 1.00 90.81 90 LEU A CA 1
ATOM 697 C C . LEU A 1 90 ? -2.298 8.002 0.825 1.00 90.81 90 LEU A C 1
ATOM 699 O O . LEU A 1 90 ? -2.566 8.559 -0.242 1.00 90.81 90 LEU A O 1
ATOM 703 N N . SER A 1 91 ? -2.667 8.512 2.002 1.00 83.31 91 SER A N 1
ATOM 704 C CA . SER A 1 91 ? -3.537 9.681 2.167 1.00 83.31 91 SER A CA 1
ATOM 705 C C . SER A 1 91 ? -2.909 10.991 1.693 1.00 83.31 91 SER A C 1
ATOM 707 O O . SER A 1 91 ? -3.608 11.782 1.067 1.00 83.31 91 SER A O 1
ATOM 709 N N . THR A 1 92 ? -1.595 11.207 1.869 1.00 76.88 92 THR A N 1
ATOM 710 C CA . THR A 1 92 ? -0.914 12.419 1.355 1.00 76.88 92 THR A CA 1
ATOM 711 C C . THR A 1 92 ? -1.164 12.647 -0.141 1.00 76.88 92 THR A C 1
ATOM 713 O O . THR A 1 92 ? -1.200 13.788 -0.594 1.00 76.88 92 THR A O 1
ATOM 716 N N . ASN A 1 93 ? -1.350 11.580 -0.927 1.00 64.50 93 ASN A N 1
ATOM 717 C CA . ASN A 1 93 ? -1.554 11.710 -2.366 1.00 64.50 93 ASN A CA 1
ATOM 718 C C . ASN A 1 93 ? -3.028 11.802 -2.783 1.00 64.50 93 ASN A C 1
ATOM 720 O O . ASN A 1 93 ? -3.293 12.339 -3.853 1.00 64.50 93 ASN A O 1
ATOM 724 N N . ARG A 1 94 ? -3.986 11.342 -1.961 1.00 65.12 94 ARG A N 1
ATOM 725 C CA . ARG A 1 94 ? -5.414 11.621 -2.214 1.00 65.12 94 ARG A CA 1
ATOM 726 C C . ARG A 1 94 ? -5.631 13.129 -2.293 1.00 65.12 94 ARG A C 1
ATOM 728 O O . ARG A 1 94 ? -6.102 13.617 -3.311 1.00 65.12 94 ARG A O 1
ATOM 735 N N . PHE A 1 95 ? -5.102 13.863 -1.315 1.00 61.00 95 PHE A N 1
ATOM 736 C CA . PHE A 1 95 ? -5.122 15.325 -1.328 1.00 61.00 95 PHE A CA 1
ATOM 737 C C . PHE A 1 95 ? -4.394 15.921 -2.543 1.00 61.00 95 PHE A C 1
ATOM 739 O O . PHE A 1 95 ? -4.959 16.761 -3.231 1.00 61.00 95 PHE A O 1
ATOM 746 N N . ARG A 1 96 ? -3.180 15.459 -2.882 1.00 62.81 96 ARG A N 1
ATOM 747 C CA . ARG A 1 96 ? -2.453 15.980 -4.061 1.00 62.81 96 ARG A CA 1
ATOM 748 C C . ARG A 1 96 ? -3.168 15.715 -5.388 1.00 62.81 96 ARG A C 1
ATOM 750 O O . ARG A 1 96 ? -3.201 16.603 -6.228 1.00 62.81 96 ARG A O 1
ATOM 757 N N . SER A 1 97 ? -3.724 14.520 -5.580 1.00 61.59 97 SER A N 1
ATOM 758 C CA . SER A 1 97 ? -4.441 14.161 -6.813 1.00 61.59 97 SER A CA 1
ATOM 759 C C . SER A 1 97 ? -5.746 14.943 -6.984 1.00 61.59 97 SER A C 1
ATOM 761 O O . SER A 1 97 ? -6.046 15.369 -8.096 1.00 61.59 97 SER A O 1
ATOM 763 N N . MET A 1 98 ? -6.466 15.213 -5.888 1.00 60.75 98 MET A N 1
ATOM 764 C CA . MET A 1 98 ? -7.629 16.106 -5.896 1.00 60.75 98 MET A CA 1
ATOM 765 C C . MET A 1 98 ? -7.232 17.545 -6.255 1.00 60.75 98 MET A C 1
ATOM 767 O O . MET A 1 98 ? -7.886 18.166 -7.084 1.00 60.75 98 MET A O 1
ATOM 771 N N . LEU A 1 99 ? -6.121 18.055 -5.709 1.00 60.62 99 LEU A N 1
ATOM 772 C CA . LEU A 1 99 ? -5.632 19.408 -6.007 1.00 60.62 99 LEU A CA 1
ATOM 773 C C . LEU A 1 99 ? -5.113 19.560 -7.448 1.00 60.62 99 LEU A C 1
ATOM 775 O O . LEU A 1 99 ? -5.321 20.604 -8.059 1.00 60.62 99 LEU A O 1
ATOM 779 N N . SER A 1 100 ? -4.485 18.527 -8.023 1.00 60.22 100 SER A N 1
ATOM 780 C CA . SER A 1 100 ? -4.047 18.558 -9.429 1.00 60.22 100 SER A CA 1
ATOM 781 C C . SER A 1 100 ? -5.200 18.510 -10.434 1.00 60.22 100 SER A C 1
ATOM 783 O O . SER A 1 100 ? -5.033 18.972 -11.555 1.00 60.22 100 SER A O 1
ATOM 785 N N . GLY A 1 101 ? -6.353 17.948 -10.051 1.00 57.84 101 GLY A N 1
ATOM 786 C CA . GLY A 1 101 ? -7.547 17.935 -10.903 1.00 57.84 101 GLY A CA 1
ATOM 787 C C . GLY A 1 101 ? -8.199 19.313 -11.035 1.00 57.84 101 GLY A C 1
ATOM 788 O O . GLY A 1 101 ? -8.772 19.609 -12.073 1.00 57.84 101 GLY A O 1
ATOM 789 N N . ILE A 1 102 ? -8.055 20.166 -10.015 1.00 60.44 102 ILE A N 1
ATOM 790 C CA . ILE A 1 102 ? -8.629 21.521 -9.988 1.00 60.44 102 ILE A CA 1
ATOM 791 C C . ILE A 1 102 ? -7.811 22.498 -10.849 1.00 60.44 102 ILE A C 1
ATOM 793 O O . ILE A 1 102 ? -8.375 23.397 -11.452 1.00 60.44 102 ILE A O 1
ATOM 797 N N . TRP A 1 103 ? -6.491 22.311 -10.950 1.00 59.06 103 TRP A N 1
ATOM 798 C CA . TRP A 1 103 ? -5.596 23.195 -11.720 1.00 59.06 103 TRP A CA 1
ATOM 799 C C . TRP A 1 103 ? -5.559 22.924 -13.234 1.00 59.06 103 TRP A C 1
ATOM 801 O O . TRP A 1 103 ? -4.886 23.644 -13.966 1.00 59.06 103 TRP A O 1
ATOM 811 N N . HIS A 1 104 ? -6.252 21.884 -13.703 1.00 52.03 104 HIS A N 1
ATOM 812 C CA . HIS A 1 104 ? -6.383 21.547 -15.124 1.00 52.03 104 HIS A CA 1
ATOM 813 C C . HIS A 1 104 ? -7.804 21.790 -15.674 1.00 52.03 104 HIS A C 1
ATOM 815 O O . HIS A 1 104 ? -8.128 21.272 -16.741 1.00 52.03 104 HIS A O 1
ATOM 821 N N . SER A 1 105 ? -8.641 22.551 -14.957 1.00 42.00 105 SER A N 1
ATOM 822 C CA . SER A 1 105 ? -9.942 23.055 -15.435 1.00 42.00 105 SER A CA 1
ATOM 823 C C . SER A 1 105 ? -9.896 24.554 -15.686 1.00 42.00 105 SER A C 1
ATOM 825 O O . SER A 1 105 ? -9.210 25.249 -14.905 1.00 42.00 105 SER A O 1
#

Sequence (105 aa):
MAAEALSNMVSIPKNRKRFVQDDRSMGLLLQRLDPKQGNSGNKKFLFSILMSLTSSSSGRRKIAHSGYLKNIEELAEAEVSDAKRLVKKLSTNRFRSMLSGIWHS

Secondary structure (DSSP, 8-state):
-HHHHHHHHHHSHHHHHHHHH-HHHHHHHHGGG-GGG---TTHHHHHHHHHHHTTSHHHHHHHHTSSTHHHHHHHHHTT-HHHHHHHHHHHHHHHHHHHHHHTT-